Protein AF-A0A318HPC6-F1 (afdb_monomer_lite)

Radius of gyration: 14.23 Å; chains: 1; bounding box: 43×30×41 Å

Foldseek 3Di:
DDFPWPFPFDDDLQDPPQEEQDDPDPRHFLEEEAQCPDVVRVQVVCCSNNHAPVVGSVVCVVVCLCPLVHSYPYPLVVHCVPVHPPPVCRQVVRVVQLVCQLVVNHPSHRPPGFKYWYWHADDPSPGIGITIGGRDPPDDD

pLDDT: mean 79.94, std 21.36, range [29.7, 96.44]

Structure (mmCIF, N/CA/C/O backbone):
data_AF-A0A318HPC6-F1
#
_entry.id   AF-A0A318HPC6-F1
#
loop_
_atom_site.group_PDB
_atom_site.id
_atom_site.type_symbol
_atom_site.label_atom_id
_atom_site.label_alt_id
_atom_site.label_comp_id
_atom_site.label_asym_id
_atom_site.label_entity_id
_atom_site.label_seq_id
_atom_site.pdbx_PDB_ins_code
_atom_site.Cartn_x
_atom_site.Cartn_y
_atom_site.Cartn_z
_atom_site.occupancy
_atom_site.B_iso_or_equiv
_atom_site.auth_seq_id
_atom_site.auth_comp_id
_atom_site.auth_asym_id
_atom_site.auth_atom_id
_atom_site.pdbx_PDB_model_num
ATOM 1 N N . MET A 1 1 ? -7.077 -5.976 27.030 1.00 38.25 1 MET A N 1
ATOM 2 C CA . MET A 1 1 ? -7.355 -5.911 25.583 1.00 38.25 1 MET A CA 1
ATOM 3 C C . MET A 1 1 ? -6.283 -6.723 24.862 1.00 38.25 1 MET A C 1
ATOM 5 O O . MET A 1 1 ? -5.179 -6.202 24.748 1.00 38.25 1 MET A O 1
ATOM 9 N N . PRO A 1 2 ? -6.498 -7.995 24.481 1.00 44.03 2 PRO A N 1
ATOM 10 C CA . PRO A 1 2 ? -5.528 -8.700 23.654 1.00 44.03 2 PRO A CA 1
ATOM 11 C C . PRO A 1 2 ? -5.858 -8.442 22.178 1.00 44.03 2 PRO A C 1
ATOM 13 O O . PRO A 1 2 ? -6.907 -8.843 21.690 1.00 44.03 2 PRO A O 1
ATOM 16 N N . TYR A 1 3 ? -4.977 -7.713 21.501 1.00 35.31 3 TYR A N 1
ATOM 17 C CA . TYR A 1 3 ? -4.929 -7.614 20.045 1.00 35.31 3 TYR A CA 1
ATOM 18 C C . TYR A 1 3 ? -4.145 -8.828 19.538 1.00 35.31 3 TYR A C 1
ATOM 20 O O . TYR A 1 3 ? -3.048 -9.086 20.039 1.00 35.31 3 TYR A O 1
ATOM 28 N N . LEU A 1 4 ? -4.688 -9.588 18.591 1.00 34.34 4 LEU A N 1
ATOM 29 C CA . LEU A 1 4 ? -3.964 -10.684 17.950 1.00 34.34 4 LEU A CA 1
ATOM 30 C C . LEU A 1 4 ? -3.275 -10.122 16.701 1.00 34.34 4 LEU A C 1
ATOM 32 O O . LEU A 1 4 ? -3.786 -10.206 15.595 1.00 34.34 4 LEU A O 1
ATOM 36 N N . ALA A 1 5 ? -2.104 -9.509 16.892 1.00 33.75 5 ALA A N 1
ATOM 37 C CA . ALA A 1 5 ? -1.193 -9.257 15.781 1.00 33.75 5 ALA A CA 1
ATOM 38 C C . ALA A 1 5 ? -0.578 -10.603 15.385 1.00 33.75 5 ALA A C 1
ATOM 40 O O . ALA A 1 5 ? 0.310 -11.106 16.079 1.00 33.75 5 ALA A O 1
ATOM 41 N N . SER A 1 6 ? -1.040 -11.204 14.292 1.00 35.34 6 SER A N 1
ATOM 42 C CA . SER A 1 6 ? -0.273 -12.271 13.655 1.00 35.34 6 SER A CA 1
ATOM 43 C C . SER A 1 6 ? 0.911 -11.629 12.928 1.00 35.34 6 SER A C 1
ATOM 45 O O . SER A 1 6 ? 0.789 -11.124 11.815 1.00 35.34 6 SER A O 1
ATOM 47 N N . ILE A 1 7 ? 2.071 -11.584 13.587 1.00 37.28 7 ILE A N 1
ATOM 48 C CA . ILE A 1 7 ? 3.339 -11.234 12.939 1.00 37.28 7 ILE A CA 1
ATOM 49 C C . ILE A 1 7 ? 3.827 -12.480 12.192 1.00 37.28 7 ILE A C 1
ATOM 51 O O . ILE A 1 7 ? 4.484 -13.358 12.753 1.00 37.28 7 ILE A O 1
ATOM 55 N N . GLY A 1 8 ? 3.469 -12.571 10.913 1.00 38.94 8 GLY A N 1
ATOM 56 C CA . GLY A 1 8 ? 4.029 -13.541 9.979 1.00 38.94 8 GLY A CA 1
ATOM 57 C C . GLY A 1 8 ? 5.348 -13.029 9.408 1.00 38.94 8 GLY A C 1
ATOM 58 O O . GLY A 1 8 ? 5.391 -12.531 8.289 1.00 38.94 8 GLY A O 1
ATOM 59 N N . THR A 1 9 ? 6.441 -13.118 10.166 1.00 36.81 9 THR A N 1
ATOM 60 C CA . THR A 1 9 ? 7.770 -12.801 9.622 1.00 36.81 9 THR A CA 1
ATOM 61 C C . THR A 1 9 ? 8.331 -14.028 8.902 1.00 36.81 9 THR A C 1
ATOM 63 O O . THR A 1 9 ? 8.333 -15.116 9.470 1.00 36.81 9 THR A O 1
ATOM 66 N N . TYR A 1 10 ? 8.891 -13.805 7.707 1.00 36.59 10 TYR A N 1
ATOM 67 C CA . TYR A 1 10 ? 9.609 -14.748 6.831 1.00 36.59 10 TYR A CA 1
ATOM 68 C C . TYR A 1 10 ? 8.777 -15.632 5.890 1.00 36.59 10 TYR A C 1
ATOM 70 O O . TYR A 1 10 ? 8.514 -16.792 6.184 1.00 36.59 10 TYR A O 1
ATOM 78 N N . LEU A 1 11 ? 8.574 -15.139 4.661 1.00 34.91 11 LEU A N 1
ATOM 79 C CA . LEU A 1 11 ? 8.628 -15.959 3.447 1.00 34.91 11 LEU A CA 1
ATOM 80 C C . LEU A 1 11 ? 9.393 -15.207 2.335 1.00 34.91 11 LEU A C 1
ATOM 82 O O . LEU A 1 11 ? 9.260 -13.988 2.232 1.00 34.91 11 LEU A O 1
ATOM 86 N N . PRO A 1 12 ? 10.206 -15.889 1.501 1.00 31.73 12 PRO A N 1
ATOM 87 C CA . PRO A 1 12 ? 10.669 -15.301 0.241 1.00 31.73 12 PRO A CA 1
ATOM 88 C C . PRO A 1 12 ? 9.440 -14.889 -0.586 1.00 31.73 12 PRO A C 1
ATOM 90 O O . PRO A 1 12 ? 8.445 -15.609 -0.555 1.00 31.73 12 PRO A O 1
ATOM 93 N N . CYS A 1 13 ? 9.489 -13.767 -1.319 1.00 38.00 13 CYS A N 1
ATOM 94 C CA . CYS A 1 13 ? 8.302 -13.202 -1.996 1.00 38.00 13 CYS A CA 1
ATOM 95 C C . CYS A 1 13 ? 7.582 -14.192 -2.936 1.00 38.00 13 CYS A C 1
ATOM 97 O O . CYS A 1 13 ? 6.385 -14.089 -3.148 1.00 38.00 13 CYS A O 1
ATOM 99 N N . TRP A 1 14 ? 8.278 -15.241 -3.385 1.00 32.16 14 TRP A N 1
ATOM 100 C CA . TRP A 1 14 ? 7.740 -16.360 -4.164 1.00 32.16 14 TRP A CA 1
ATOM 101 C C . TRP A 1 14 ? 6.836 -17.340 -3.392 1.00 32.16 14 TRP A C 1
ATOM 103 O O . TRP A 1 14 ? 6.323 -18.282 -3.993 1.00 32.16 14 TRP A O 1
ATOM 113 N N . GLY A 1 15 ? 6.684 -17.183 -2.074 1.00 29.70 15 GLY A N 1
ATOM 114 C CA . GLY A 1 15 ? 5.894 -18.078 -1.227 1.00 29.70 15 GLY A CA 1
ATOM 115 C C . GLY A 1 15 ? 4.870 -17.390 -0.327 1.00 29.70 15 GLY A C 1
ATOM 116 O O . GLY A 1 15 ? 4.137 -18.111 0.343 1.00 29.70 15 GLY A O 1
ATOM 117 N N . ALA A 1 16 ? 4.814 -16.052 -0.290 1.00 41.94 16 ALA A N 1
ATOM 118 C CA . ALA A 1 16 ? 3.874 -15.325 0.564 1.00 41.94 16 ALA A CA 1
ATOM 119 C C . ALA A 1 16 ? 2.419 -15.792 0.323 1.00 41.94 16 ALA A C 1
ATOM 121 O O . ALA A 1 16 ? 2.081 -16.168 -0.807 1.00 41.94 16 ALA A O 1
ATOM 122 N N . PRO A 1 17 ? 1.564 -15.824 1.366 1.00 45.31 17 PRO A N 1
ATOM 123 C CA . PRO A 1 17 ? 0.149 -16.114 1.183 1.00 45.31 17 PRO A CA 1
ATOM 124 C C . PRO A 1 17 ? -0.432 -15.199 0.097 1.00 45.31 17 PRO A C 1
ATOM 126 O O . PRO A 1 17 ? -0.126 -14.010 0.041 1.00 45.31 17 PRO A O 1
ATOM 129 N N . ARG A 1 18 ? -1.210 -15.786 -0.819 1.00 49.81 18 ARG A N 1
ATOM 130 C CA . ARG A 1 18 ? -1.889 -15.039 -1.881 1.00 49.81 18 ARG A CA 1
ATOM 131 C C . ARG A 1 18 ? -3.043 -14.287 -1.242 1.00 49.81 18 ARG A C 1
ATOM 133 O O . ARG A 1 18 ? -4.071 -14.898 -0.970 1.00 49.81 18 ARG A O 1
ATOM 140 N N . HIS A 1 19 ? -2.861 -12.994 -1.030 1.00 57.88 19 HIS A N 1
ATOM 141 C CA . HIS A 1 19 ? -3.935 -12.127 -0.573 1.00 57.88 19 HIS A CA 1
ATOM 142 C C . HIS A 1 19 ? -4.693 -11.636 -1.797 1.00 57.88 19 HIS A C 1
ATOM 144 O O . HIS A 1 19 ? -4.086 -11.202 -2.780 1.00 57.88 19 HIS A O 1
ATOM 150 N N . ARG A 1 20 ? -6.017 -11.778 -1.780 1.00 55.12 20 ARG A N 1
ATOM 151 C CA . ARG A 1 20 ? -6.862 -11.337 -2.886 1.00 55.12 20 ARG A CA 1
ATOM 152 C C . ARG A 1 20 ? -7.419 -9.944 -2.612 1.00 55.12 20 ARG A C 1
ATOM 154 O O . ARG A 1 20 ? -7.384 -9.426 -1.498 1.00 55.12 20 ARG A O 1
ATOM 161 N N . VAL A 1 21 ? -7.842 -9.317 -3.706 1.00 49.88 21 VAL A N 1
ATOM 162 C CA . VAL A 1 21 ? -8.623 -8.078 -3.702 1.00 49.88 21 VAL A CA 1
ATOM 163 C C . VAL A 1 21 ? -9.909 -8.332 -2.917 1.00 49.88 21 VAL A C 1
ATOM 165 O O . VAL A 1 21 ? -10.547 -9.351 -3.173 1.00 49.88 21 VAL A O 1
ATOM 168 N N . ALA A 1 22 ? -10.258 -7.400 -2.024 1.00 47.78 22 ALA A N 1
ATOM 169 C CA . ALA A 1 22 ? -11.412 -7.427 -1.125 1.00 47.78 22 ALA A CA 1
ATOM 170 C C . ALA A 1 22 ? -12.629 -8.228 -1.646 1.00 47.78 22 ALA A C 1
ATOM 172 O O . ALA A 1 22 ? -13.195 -7.924 -2.704 1.00 47.78 22 ALA A O 1
ATOM 173 N N . GLY A 1 23 ? -13.030 -9.229 -0.861 1.00 45.41 23 GLY A N 1
ATOM 174 C CA . GLY A 1 23 ? -14.163 -10.137 -1.036 1.00 45.41 23 GLY A CA 1
ATOM 175 C C . GLY A 1 23 ? -14.600 -10.725 0.319 1.00 45.41 23 GLY A C 1
ATOM 176 O O . GLY A 1 23 ? -14.136 -10.286 1.368 1.00 45.41 23 GLY A O 1
ATOM 177 N N . ASP A 1 24 ? -15.534 -11.684 0.311 1.00 41.22 24 ASP A N 1
ATOM 178 C CA . ASP A 1 24 ? -16.077 -12.316 1.533 1.00 41.22 24 ASP A CA 1
ATOM 179 C C . ASP A 1 24 ? -15.176 -13.449 2.097 1.00 41.22 24 ASP A C 1
ATOM 181 O O . ASP A 1 24 ? -15.636 -14.232 2.934 1.00 41.22 24 ASP A O 1
ATOM 185 N N . ASP A 1 25 ? -13.934 -13.603 1.617 1.00 49.59 25 ASP A N 1
ATOM 186 C CA . ASP A 1 25 ? -13.022 -14.677 2.039 1.00 49.59 25 ASP A CA 1
ATOM 187 C C . ASP A 1 25 ? -12.116 -14.224 3.201 1.00 49.59 25 ASP A C 1
ATOM 189 O O . ASP A 1 25 ? -11.739 -13.059 3.308 1.00 49.59 25 ASP A O 1
ATOM 193 N N . GLU A 1 26 ? -11.738 -15.149 4.084 1.00 46.12 26 GLU A N 1
ATOM 194 C CA . GLU A 1 26 ? -10.982 -14.847 5.317 1.00 46.12 26 GLU A CA 1
ATOM 195 C C . GLU A 1 26 ? -9.534 -14.369 5.048 1.00 46.12 26 GLU A C 1
ATOM 197 O O . GLU A 1 26 ? -8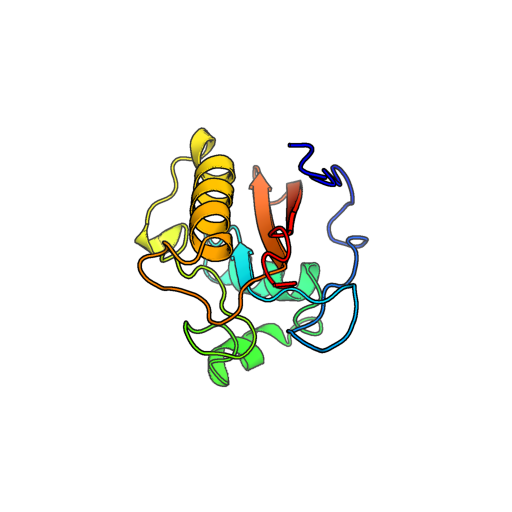.872 -13.858 5.952 1.00 46.12 26 GLU A O 1
ATOM 202 N N . ASP A 1 27 ? -9.056 -14.500 3.804 1.00 55.56 27 ASP A N 1
ATOM 203 C CA . ASP A 1 27 ? -7.711 -14.116 3.347 1.00 55.56 27 ASP A CA 1
ATOM 204 C C . ASP A 1 27 ? -7.655 -12.747 2.624 1.00 55.56 27 ASP A C 1
ATOM 206 O O . ASP A 1 27 ? -6.576 -12.331 2.169 1.00 55.56 27 ASP A O 1
ATOM 210 N N . ASP A 1 28 ? -8.794 -12.058 2.492 1.00 75.88 28 ASP A N 1
ATOM 211 C CA . ASP A 1 28 ? -8.912 -10.802 1.751 1.00 75.88 28 ASP A CA 1
ATOM 212 C C . ASP A 1 28 ? -8.476 -9.583 2.585 1.00 75.88 28 ASP A C 1
ATOM 214 O O . ASP A 1 28 ? -8.661 -9.509 3.802 1.00 75.88 28 ASP A O 1
ATOM 218 N N . VAL A 1 29 ? -7.855 -8.609 1.913 1.00 85.69 29 VAL A N 1
ATOM 219 C CA . VAL A 1 29 ? -7.389 -7.353 2.521 1.00 85.69 29 VAL A CA 1
ATOM 220 C C . VAL A 1 29 ? -8.207 -6.180 1.982 1.00 85.69 29 VAL A C 1
ATOM 222 O O . VAL A 1 29 ? -8.436 -6.076 0.778 1.00 85.69 29 VAL A O 1
ATOM 225 N N . ASP A 1 30 ? -8.615 -5.269 2.864 1.00 89.44 30 ASP A N 1
ATOM 226 C CA . ASP A 1 30 ? -9.430 -4.100 2.505 1.00 89.44 30 ASP A CA 1
ATOM 227 C C . ASP A 1 30 ? -8.577 -2.924 2.015 1.00 89.44 30 ASP A C 1
ATOM 229 O O . ASP A 1 30 ? -9.053 -2.030 1.321 1.00 89.44 30 ASP A O 1
ATOM 233 N N . GLY A 1 31 ? -7.297 -2.902 2.384 1.00 91.06 31 GLY A N 1
ATOM 234 C CA . GLY A 1 31 ? -6.356 -1.871 1.970 1.00 91.06 31 GLY A CA 1
ATOM 235 C C . GLY A 1 31 ? -4.917 -2.241 2.302 1.00 91.06 31 GLY A C 1
ATOM 236 O O . GLY A 1 31 ? -4.650 -3.068 3.182 1.00 91.06 31 GLY A O 1
ATOM 237 N N . ALA A 1 32 ? -3.972 -1.623 1.595 1.00 94.50 32 ALA A N 1
ATOM 238 C CA . ALA A 1 32 ? -2.558 -1.931 1.766 1.00 94.50 32 ALA A CA 1
ATOM 239 C C . ALA A 1 32 ? -1.649 -0.697 1.757 1.00 94.50 32 ALA A C 1
ATOM 241 O O . ALA A 1 32 ? -1.897 0.291 1.074 1.00 94.50 32 ALA A O 1
ATOM 242 N N . GLU A 1 33 ? -0.539 -0.796 2.480 1.00 96.31 33 GLU A N 1
ATOM 243 C CA . GLU A 1 33 ? 0.615 0.096 2.388 1.00 96.31 33 GLU A CA 1
ATOM 244 C C . GLU A 1 33 ? 1.811 -0.716 1.875 1.00 96.31 33 GLU A C 1
ATOM 246 O O . GLU A 1 33 ? 2.295 -1.625 2.548 1.00 96.31 33 GLU A O 1
ATOM 251 N N . VAL A 1 34 ? 2.302 -0.407 0.678 1.00 94.94 34 VAL A N 1
ATOM 252 C CA . VAL A 1 34 ? 3.401 -1.114 0.009 1.00 94.94 34 VAL A CA 1
ATOM 253 C C . VAL A 1 34 ? 4.627 -0.221 -0.140 1.00 94.94 34 VAL A C 1
ATOM 255 O O . VAL A 1 34 ? 4.540 1.003 -0.185 1.00 94.94 34 VAL A O 1
ATOM 258 N N . HIS A 1 35 ? 5.800 -0.842 -0.230 1.00 94.31 35 HIS A N 1
ATOM 259 C CA . HIS A 1 35 ? 7.078 -0.145 -0.325 1.00 94.31 35 HIS A CA 1
ATOM 260 C C . HIS A 1 35 ? 7.355 0.390 -1.748 1.00 94.31 35 HIS A C 1
ATOM 262 O O . HIS A 1 35 ? 8.195 -0.130 -2.487 1.00 94.31 35 HIS A O 1
ATOM 268 N N . ASP A 1 36 ? 6.672 1.464 -2.140 1.00 92.88 36 ASP A N 1
ATOM 269 C CA . ASP A 1 36 ? 6.715 2.095 -3.469 1.00 92.88 36 ASP A CA 1
ATOM 270 C C . ASP A 1 36 ? 7.912 3.042 -3.679 1.00 92.88 36 ASP A C 1
ATOM 272 O O . ASP A 1 36 ? 7.785 4.089 -4.309 1.00 92.88 36 ASP A O 1
ATOM 276 N N . PHE A 1 37 ? 9.115 2.695 -3.204 1.00 90.44 37 PHE A N 1
ATOM 277 C CA . PHE A 1 37 ? 10.281 3.589 -3.349 1.00 90.44 37 PHE A CA 1
ATOM 278 C C . PHE A 1 37 ? 10.633 3.895 -4.822 1.00 90.44 37 PHE A C 1
ATOM 280 O O . PHE A 1 37 ? 11.229 4.930 -5.123 1.00 90.44 37 PHE A O 1
ATOM 287 N N . PHE A 1 38 ? 10.194 3.027 -5.738 1.00 90.88 38 PHE A N 1
ATOM 288 C CA . PHE A 1 38 ? 10.064 3.300 -7.165 1.00 90.88 38 PHE A CA 1
ATOM 289 C C . PHE A 1 38 ? 8.708 2.801 -7.676 1.00 90.88 38 PHE A C 1
ATOM 291 O O . PHE A 1 38 ? 8.183 1.802 -7.187 1.00 90.88 38 PHE A O 1
ATOM 298 N N . THR A 1 39 ? 8.189 3.428 -8.737 1.00 91.06 39 THR A N 1
ATOM 299 C CA . THR A 1 39 ? 6.939 3.012 -9.409 1.00 91.06 39 THR A CA 1
ATOM 300 C C . THR A 1 39 ? 6.967 1.563 -9.890 1.00 91.06 39 THR A C 1
ATOM 302 O O . THR A 1 39 ? 5.963 0.869 -9.814 1.00 91.06 39 THR A O 1
ATOM 305 N N . GLY A 1 40 ? 8.114 1.080 -10.376 1.00 91.06 40 GLY A N 1
ATOM 306 C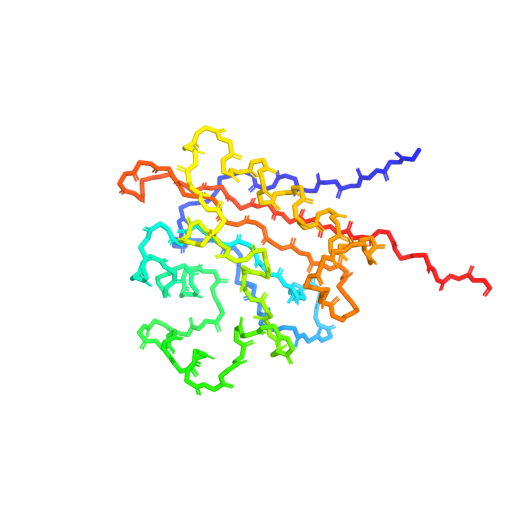 CA . GLY A 1 40 ? 8.253 -0.319 -10.789 1.00 91.06 40 GLY A CA 1
ATOM 307 C C . GLY A 1 40 ? 8.146 -1.296 -9.615 1.00 91.06 40 GLY A C 1
ATOM 308 O O . GLY A 1 40 ? 7.547 -2.358 -9.756 1.00 91.06 40 GLY A O 1
ATOM 309 N N . SER A 1 41 ? 8.680 -0.921 -8.448 1.00 90.06 41 SER A N 1
ATOM 310 C CA . SER A 1 41 ? 8.626 -1.742 -7.232 1.00 90.06 41 SER A CA 1
ATOM 311 C C . SER A 1 41 ? 7.200 -1.905 -6.711 1.00 90.06 41 SER A C 1
ATOM 313 O O . SER A 1 41 ? 6.862 -2.955 -6.172 1.00 90.06 41 SER A O 1
ATOM 315 N N . GLU A 1 42 ? 6.361 -0.887 -6.895 1.00 93.12 42 GLU A N 1
ATOM 316 C CA . GLU A 1 42 ? 4.939 -0.936 -6.559 1.00 93.12 42 GLU A CA 1
ATOM 317 C C . GLU A 1 42 ? 4.206 -2.003 -7.386 1.00 93.12 42 GLU A C 1
ATOM 319 O O . GLU A 1 42 ? 3.571 -2.886 -6.817 1.00 93.12 42 GLU A O 1
ATOM 324 N N . LEU A 1 43 ? 4.393 -2.009 -8.712 1.00 94.19 43 LEU A N 1
ATOM 325 C CA . LEU A 1 43 ? 3.790 -3.019 -9.590 1.00 94.19 43 LEU A CA 1
ATOM 326 C C . LEU A 1 43 ? 4.278 -4.436 -9.268 1.00 94.19 43 LEU A C 1
ATOM 328 O O . LEU A 1 43 ? 3.469 -5.352 -9.177 1.00 94.19 43 LEU A O 1
ATOM 332 N N . ILE A 1 44 ? 5.585 -4.609 -9.049 1.00 92.69 44 ILE A N 1
ATOM 333 C CA . ILE A 1 44 ? 6.154 -5.906 -8.647 1.00 92.69 44 ILE A CA 1
ATOM 334 C C . ILE A 1 44 ? 5.547 -6.362 -7.316 1.00 92.69 44 ILE A C 1
ATOM 336 O O . ILE A 1 44 ? 5.198 -7.528 -7.172 1.00 92.69 44 ILE A O 1
ATOM 340 N N . SER A 1 45 ? 5.350 -5.442 -6.367 1.00 91.19 45 SER A N 1
ATOM 341 C CA . SER A 1 45 ? 4.724 -5.763 -5.082 1.00 91.19 45 SER A CA 1
ATOM 342 C C . SER A 1 45 ? 3.288 -6.256 -5.245 1.00 91.19 45 SER A C 1
ATOM 344 O O . SER A 1 45 ? 2.888 -7.157 -4.519 1.00 91.19 45 SER A O 1
ATOM 346 N N . TYR A 1 46 ? 2.511 -5.717 -6.188 1.00 91.50 46 TYR A N 1
ATOM 347 C CA . TYR A 1 46 ? 1.149 -6.205 -6.441 1.00 91.50 46 TYR A CA 1
ATOM 348 C C . TYR A 1 46 ? 1.146 -7.653 -6.946 1.00 91.50 46 TYR A C 1
ATOM 350 O O . TYR A 1 46 ? 0.266 -8.433 -6.587 1.00 91.50 46 TYR A O 1
ATOM 358 N N . GLU A 1 47 ? 2.131 -8.016 -7.767 1.00 90.19 47 GLU A N 1
ATOM 359 C CA . GLU A 1 47 ? 2.294 -9.378 -8.284 1.00 90.19 47 GLU A CA 1
ATOM 360 C C . GLU A 1 47 ? 2.768 -10.335 -7.182 1.00 90.19 47 GLU A C 1
ATOM 362 O O . GLU A 1 47 ? 2.207 -11.419 -7.025 1.00 90.19 47 GLU A O 1
ATOM 367 N N . ASP A 1 48 ? 3.746 -9.911 -6.378 1.00 87.81 48 ASP A N 1
ATOM 368 C CA . ASP A 1 48 ? 4.302 -10.696 -5.270 1.00 87.81 48 ASP A CA 1
ATOM 369 C C . ASP A 1 48 ? 3.276 -10.939 -4.150 1.00 87.81 48 ASP A C 1
ATOM 371 O O . ASP A 1 48 ? 3.274 -12.001 -3.529 1.00 87.81 48 ASP A O 1
ATOM 375 N N . LEU A 1 49 ? 2.383 -9.976 -3.899 1.00 86.38 49 LEU A N 1
ATOM 376 C CA . LEU A 1 49 ? 1.306 -10.095 -2.908 1.00 86.38 49 LEU A CA 1
ATOM 377 C C . LEU A 1 49 ? 0.095 -10.888 -3.429 1.00 86.38 49 LEU A C 1
ATOM 379 O O . LEU A 1 49 ? -0.772 -11.270 -2.644 1.00 86.38 49 LEU A O 1
ATOM 383 N N . GLY A 1 50 ? 0.041 -11.167 -4.735 1.00 86.50 50 GLY A N 1
ATOM 384 C CA . GLY A 1 50 ? -1.050 -11.912 -5.361 1.00 86.50 50 GLY A CA 1
ATOM 385 C C . GLY A 1 50 ? -2.270 -11.072 -5.752 1.00 86.50 50 GLY A C 1
ATOM 386 O O . GLY A 1 50 ? -3.285 -11.648 -6.143 1.00 86.50 50 GLY A O 1
ATOM 387 N N . PHE A 1 51 ? -2.173 -9.739 -5.717 1.00 85.50 51 PHE A N 1
ATOM 388 C CA . PHE A 1 51 ? -3.241 -8.834 -6.165 1.00 85.50 51 PHE A CA 1
ATOM 389 C C . PHE A 1 51 ? -3.436 -8.879 -7.683 1.00 85.50 51 PHE A C 1
ATOM 391 O O . PHE A 1 51 ? -4.543 -8.675 -8.182 1.00 85.50 51 PHE A O 1
ATOM 398 N N . ALA A 1 52 ? -2.364 -9.159 -8.424 1.00 87.50 52 ALA A N 1
ATOM 399 C CA . ALA A 1 52 ? -2.390 -9.336 -9.867 1.00 87.50 52 ALA A CA 1
ATOM 400 C C . ALA A 1 52 ? -1.601 -10.577 -10.291 1.00 87.50 52 ALA A C 1
ATOM 402 O O . ALA A 1 52 ? -0.652 -10.996 -9.631 1.00 87.50 52 ALA A O 1
ATOM 403 N N . GLU A 1 53 ? -1.959 -11.139 -11.446 1.00 88.19 53 GLU A N 1
ATOM 404 C CA . GLU A 1 53 ? -1.087 -12.099 -12.120 1.00 88.19 53 GLU A CA 1
ATOM 405 C C . GLU A 1 53 ? 0.222 -11.429 -12.554 1.00 88.19 53 GLU A C 1
ATOM 407 O O . GLU A 1 53 ? 0.277 -10.218 -12.782 1.00 88.19 53 GLU A O 1
ATOM 412 N N . ARG A 1 54 ? 1.272 -12.236 -12.725 1.00 88.56 54 ARG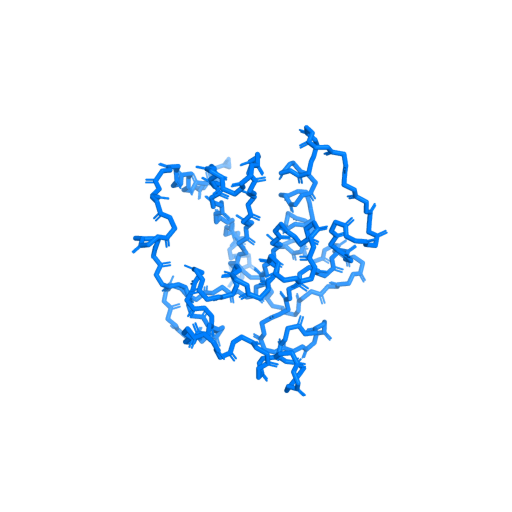 A N 1
ATOM 413 C CA . ARG A 1 54 ? 2.582 -11.768 -13.185 1.00 88.56 54 ARG A CA 1
ATOM 414 C C . ARG A 1 54 ? 2.463 -10.969 -14.489 1.00 88.56 54 ARG A C 1
ATOM 416 O O . ARG A 1 54 ? 1.846 -11.436 -15.447 1.00 88.56 54 ARG A O 1
ATOM 423 N N . PHE A 1 55 ? 3.099 -9.801 -14.537 1.00 92.56 55 PHE A N 1
ATOM 424 C CA . PHE A 1 55 ? 2.994 -8.792 -15.599 1.00 92.56 55 PHE A CA 1
ATOM 425 C C . PHE A 1 55 ? 1.591 -8.193 -15.806 1.00 92.56 55 PHE A C 1
ATOM 427 O O . PHE A 1 55 ? 1.343 -7.537 -16.818 1.00 92.56 55 PHE A O 1
ATOM 434 N N . GLY A 1 56 ? 0.661 -8.411 -14.876 1.00 92.75 56 GLY A N 1
ATOM 435 C CA . GLY A 1 56 ? -0.720 -7.934 -14.931 1.00 92.75 56 GLY A CA 1
ATOM 436 C C . GLY A 1 56 ? -1.006 -6.720 -14.046 1.00 92.75 56 GLY A C 1
ATOM 437 O O . GLY A 1 56 ? -2.076 -6.129 -14.186 1.00 92.75 56 GLY A O 1
ATOM 438 N N . ALA A 1 57 ? -0.075 -6.319 -13.173 1.00 91.56 57 ALA A N 1
ATOM 439 C CA . ALA A 1 57 ? -0.294 -5.283 -12.157 1.00 91.56 57 ALA A CA 1
ATOM 440 C C . ALA A 1 57 ? -0.731 -3.923 -12.720 1.00 91.56 57 ALA A C 1
ATOM 442 O O . ALA A 1 57 ? -1.535 -3.227 -12.105 1.00 91.56 57 ALA A O 1
ATOM 443 N N . TYR A 1 58 ? -0.264 -3.560 -13.917 1.00 94.44 58 TYR A N 1
ATOM 444 C CA . TYR A 1 58 ? -0.632 -2.299 -14.570 1.00 94.44 58 TYR A CA 1
ATOM 445 C C . TYR A 1 58 ? -2.147 -2.161 -14.799 1.00 94.44 58 TYR A C 1
ATOM 447 O O . TYR A 1 58 ? -2.673 -1.053 -14.739 1.00 94.44 58 TYR A O 1
ATOM 455 N N . LYS A 1 59 ? -2.861 -3.278 -14.999 1.00 94.06 59 LYS A N 1
ATOM 456 C CA . LYS A 1 59 ? -4.314 -3.276 -15.221 1.00 94.06 59 LYS A CA 1
ATOM 457 C C . LYS A 1 59 ? -5.081 -2.808 -13.989 1.00 94.06 59 LYS A C 1
ATOM 459 O O . LYS A 1 59 ? -6.127 -2.190 -14.141 1.00 94.06 59 LYS A O 1
ATOM 464 N N . LEU A 1 60 ? -4.568 -3.089 -12.787 1.00 92.38 60 LEU A N 1
ATOM 465 C CA . LEU A 1 60 ? -5.175 -2.612 -11.542 1.00 92.38 60 LEU A CA 1
ATOM 466 C C . LEU A 1 60 ? -5.095 -1.087 -11.448 1.00 92.38 60 LEU A C 1
ATOM 468 O O . LEU A 1 60 ? -6.063 -0.445 -11.054 1.00 92.38 60 LEU A O 1
ATOM 472 N N . VAL A 1 61 ? -3.963 -0.516 -11.866 1.00 93.38 61 VAL A N 1
ATOM 473 C CA . VAL A 1 61 ? -3.757 0.936 -11.889 1.00 93.38 61 VAL A CA 1
ATOM 474 C C . VAL A 1 61 ? -4.633 1.594 -12.958 1.00 93.38 61 VAL A C 1
ATOM 476 O O . VAL A 1 61 ? -5.311 2.572 -12.667 1.00 93.38 61 VAL A O 1
ATOM 479 N N . GLU A 1 62 ? -4.668 1.050 -14.181 1.00 95.31 62 GLU A N 1
ATOM 480 C CA . GLU A 1 62 ? -5.499 1.583 -15.277 1.00 95.31 62 GLU A CA 1
ATOM 481 C C . GLU A 1 62 ? -7.002 1.530 -14.972 1.00 95.31 62 GLU A C 1
ATOM 483 O O . GLU A 1 62 ? -7.748 2.401 -15.412 1.00 95.31 62 GLU A O 1
ATOM 488 N N . ALA A 1 63 ? -7.443 0.517 -14.224 1.00 93.81 63 ALA A N 1
ATOM 489 C CA . ALA A 1 63 ? -8.826 0.368 -13.783 1.00 93.81 63 ALA A CA 1
ATOM 490 C C . ALA A 1 63 ? -9.134 1.107 -12.466 1.00 93.81 63 ALA A C 1
ATOM 492 O O . ALA A 1 63 ? -10.217 0.920 -11.918 1.00 93.81 63 ALA A O 1
ATOM 493 N N . GLU A 1 64 ? -8.190 1.903 -11.946 1.00 93.44 64 GLU A N 1
ATOM 494 C CA . GLU A 1 64 ? -8.305 2.652 -10.684 1.00 93.44 64 GLU A CA 1
ATOM 495 C C . GLU A 1 64 ? -8.643 1.777 -9.461 1.00 93.44 64 GLU A C 1
ATOM 497 O O . GLU A 1 64 ? -9.135 2.264 -8.446 1.00 93.44 64 GLU A O 1
ATOM 502 N N . VAL A 1 65 ? -8.331 0.478 -9.520 1.00 92.38 65 VAL A N 1
ATOM 503 C CA . VAL A 1 65 ? -8.575 -0.471 -8.423 1.00 92.38 65 VAL A CA 1
ATOM 504 C C . VAL A 1 65 ? -7.765 -0.091 -7.187 1.00 92.38 65 VAL A C 1
ATOM 506 O O . VAL A 1 65 ? -8.261 -0.243 -6.074 1.00 92.38 65 VAL A O 1
ATOM 509 N N . THR A 1 66 ? -6.548 0.420 -7.391 1.00 92.94 66 THR A N 1
ATOM 510 C CA . THR A 1 66 ? -5.618 0.787 -6.316 1.00 92.94 66 THR A CA 1
ATOM 511 C C . THR A 1 66 ? -5.742 2.227 -5.831 1.00 92.94 66 THR A C 1
ATOM 513 O O . THR A 1 66 ? -5.066 2.616 -4.879 1.00 92.94 66 THR A O 1
ATOM 516 N N . SER A 1 67 ? -6.621 3.016 -6.448 1.00 92.31 67 SER A N 1
ATOM 517 C CA . SER A 1 67 ? -6.904 4.390 -6.036 1.00 92.31 67 SER A CA 1
ATOM 518 C C . SER A 1 67 ? -7.658 4.434 -4.704 1.00 92.31 67 SER A C 1
ATOM 520 O O . SER A 1 67 ? -8.339 3.485 -4.316 1.00 92.31 67 SER A O 1
ATOM 522 N N . VAL A 1 68 ? -7.598 5.572 -4.008 1.00 87.12 68 VAL A N 1
ATOM 523 C CA . VAL A 1 68 ? -8.489 5.832 -2.865 1.00 87.12 68 VAL A CA 1
ATOM 524 C C . VAL A 1 68 ? -9.940 5.813 -3.366 1.00 87.12 68 VAL A C 1
ATOM 526 O O . VAL A 1 68 ? -10.287 6.585 -4.258 1.00 87.12 68 VAL A O 1
ATOM 529 N N . GLY A 1 69 ? -10.764 4.913 -2.819 1.00 85.62 69 GLY A N 1
ATOM 530 C CA . GLY A 1 69 ? -12.131 4.634 -3.288 1.00 85.62 69 GLY A CA 1
ATOM 531 C C . GLY A 1 69 ? -12.246 3.513 -4.334 1.00 85.62 69 GLY A C 1
ATOM 532 O O . GLY A 1 69 ? -13.357 3.165 -4.728 1.00 85.62 69 GLY A O 1
ATOM 533 N N . GLY A 1 70 ? -11.121 2.945 -4.778 1.00 88.19 70 GLY A N 1
ATOM 534 C CA . GLY A 1 70 ? -11.079 1.719 -5.572 1.00 88.19 70 GLY A CA 1
ATOM 535 C C . GLY A 1 70 ? -11.364 0.470 -4.731 1.00 88.19 70 GLY A C 1
ATOM 536 O O . GLY A 1 70 ? -11.539 0.546 -3.517 1.00 88.19 70 GLY A O 1
ATOM 537 N N . ALA A 1 71 ? -11.403 -0.696 -5.380 1.00 87.62 71 ALA A N 1
ATOM 538 C CA . ALA A 1 71 ? -11.717 -1.960 -4.705 1.00 87.62 71 ALA A CA 1
ATOM 539 C C . ALA A 1 71 ? -10.590 -2.486 -3.795 1.00 87.62 71 ALA A C 1
ATOM 541 O O . ALA A 1 71 ? -10.854 -3.300 -2.919 1.00 87.62 71 ALA A O 1
ATOM 542 N N . LEU A 1 72 ? -9.344 -2.043 -3.994 1.00 90.00 72 LEU A N 1
ATOM 543 C CA . LEU A 1 72 ? -8.220 -2.343 -3.106 1.00 90.00 72 LEU A CA 1
ATOM 544 C C . LEU A 1 72 ? -7.316 -1.112 -3.004 1.00 90.00 72 LEU A C 1
ATOM 546 O O . LEU A 1 72 ? -6.292 -1.062 -3.684 1.00 90.00 72 LEU A O 1
ATOM 550 N N . PRO A 1 73 ? -7.665 -0.102 -2.193 1.00 94.12 73 PR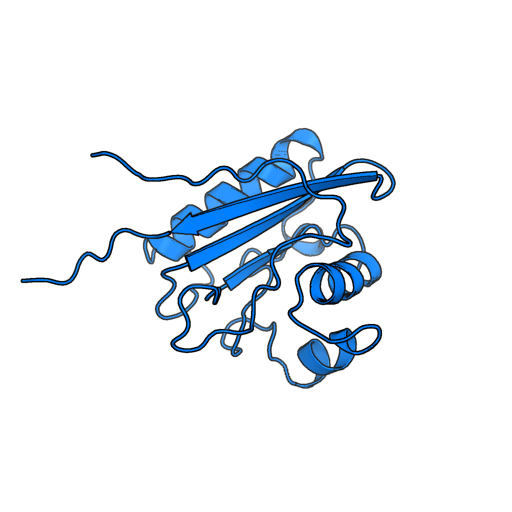O A N 1
ATOM 551 C CA . PRO A 1 73 ? -6.850 1.096 -2.063 1.00 94.12 73 PRO A CA 1
ATOM 552 C C . PRO A 1 73 ? -5.432 0.761 -1.586 1.00 94.12 73 PRO A C 1
ATOM 554 O O . PRO A 1 73 ? -5.241 0.131 -0.539 1.00 94.12 73 PRO A O 1
ATOM 557 N N . VAL A 1 74 ? -4.429 1.206 -2.346 1.00 94.69 74 VAL A N 1
ATOM 558 C CA . VAL A 1 74 ? -3.016 1.036 -1.999 1.00 94.69 74 VAL A CA 1
ATOM 559 C C . VAL A 1 74 ? -2.373 2.390 -1.744 1.00 94.69 74 VAL A C 1
ATOM 561 O O . VAL A 1 74 ? -2.575 3.346 -2.489 1.00 94.69 74 VAL A O 1
ATOM 564 N N . ASN A 1 75 ? -1.567 2.460 -0.686 1.00 96.38 75 ASN A N 1
ATOM 565 C CA . ASN A 1 75 ? -0.866 3.659 -0.244 1.00 96.38 75 ASN A CA 1
ATOM 566 C C . ASN A 1 75 ? -1.794 4.872 -0.046 1.00 96.38 75 ASN A C 1
ATOM 568 O O . ASN A 1 75 ? -1.478 5.965 -0.533 1.00 96.38 75 ASN A O 1
ATOM 572 N N . PRO A 1 76 ? -2.915 4.744 0.699 1.00 94.69 76 PRO A N 1
ATOM 573 C CA . PRO A 1 76 ? -3.811 5.871 0.964 1.00 94.69 76 PRO A CA 1
ATOM 574 C C . PRO A 1 76 ? -3.101 7.030 1.684 1.00 94.69 76 PRO A C 1
ATOM 576 O O . PRO A 1 76 ? -3.524 8.181 1.561 1.00 94.69 76 PRO A O 1
ATOM 579 N N . SER A 1 77 ? -1.970 6.781 2.358 1.00 94.69 77 SER A N 1
ATOM 580 C CA . SER A 1 77 ? -1.141 7.842 2.942 1.00 94.69 77 SER A CA 1
ATOM 581 C C . SER A 1 77 ? -0.374 8.703 1.927 1.00 94.69 77 SER A C 1
ATOM 583 O O . SER A 1 77 ? 0.245 9.699 2.307 1.00 94.69 77 SER A O 1
ATOM 585 N N . GLY A 1 78 ? -0.384 8.321 0.647 1.00 92.88 78 GLY A N 1
ATOM 586 C CA . GLY A 1 78 ? 0.430 8.896 -0.425 1.00 92.88 78 GLY A CA 1
ATOM 587 C C . GLY A 1 78 ? 1.728 8.128 -0.709 1.00 92.88 78 GLY A C 1
ATOM 588 O O . GLY A 1 78 ? 2.467 8.510 -1.619 1.00 92.88 78 GLY A O 1
ATOM 589 N N . GLY A 1 79 ? 2.016 7.068 0.052 1.00 93.75 79 GLY A N 1
ATOM 590 C CA . GLY A 1 79 ? 3.172 6.195 -0.161 1.00 93.75 79 GLY A CA 1
ATOM 591 C C . GLY A 1 79 ? 4.522 6.889 0.036 1.00 93.75 79 GLY A C 1
ATOM 592 O O . GLY A 1 79 ? 4.627 8.080 0.340 1.00 93.75 79 GLY A O 1
ATOM 593 N N . LEU A 1 80 ? 5.600 6.143 -0.166 1.00 94.50 80 LEU A N 1
ATOM 594 C CA . LEU A 1 80 ? 6.980 6.599 -0.016 1.00 94.50 80 LEU A CA 1
ATOM 595 C C . LEU A 1 80 ? 7.313 7.741 -0.984 1.00 94.50 80 LEU A C 1
ATOM 597 O O . LEU A 1 80 ? 8.147 8.592 -0.664 1.00 94.50 80 LEU A O 1
ATOM 601 N N . LYS A 1 81 ? 6.655 7.780 -2.150 1.00 91.69 81 LYS A N 1
ATOM 602 C CA . LYS A 1 81 ? 6.888 8.797 -3.185 1.00 91.69 81 LYS A CA 1
ATOM 603 C C . LYS A 1 81 ? 6.351 10.176 -2.816 1.00 91.69 81 LYS A C 1
ATOM 605 O O . LYS A 1 81 ? 7.014 11.159 -3.141 1.00 91.69 81 LYS A O 1
ATOM 610 N N . ALA A 1 82 ? 5.183 10.267 -2.173 1.00 92.81 82 ALA A N 1
ATOM 611 C CA . ALA A 1 82 ? 4.589 11.558 -1.809 1.00 92.81 82 ALA A CA 1
ATOM 612 C C . ALA A 1 82 ? 4.777 11.903 -0.324 1.00 92.81 82 ALA A C 1
ATOM 614 O O . ALA A 1 82 ? 5.170 13.025 -0.007 1.00 92.81 82 ALA A O 1
ATOM 615 N N . LYS A 1 83 ? 4.546 10.948 0.589 1.00 92.06 83 LYS A N 1
ATOM 616 C CA . LYS A 1 83 ? 4.704 11.138 2.045 1.00 92.06 83 LYS A CA 1
ATOM 617 C C . LYS A 1 83 ? 6.174 11.195 2.467 1.00 92.06 83 LYS A C 1
ATOM 619 O O . LYS A 1 83 ? 6.510 11.848 3.454 1.00 92.06 83 LYS A O 1
ATOM 624 N N . GLY A 1 84 ? 7.047 10.542 1.700 1.00 89.44 84 GLY A N 1
ATOM 625 C CA . GLY A 1 84 ? 8.491 10.497 1.912 1.00 89.44 84 GLY A CA 1
ATOM 626 C C . GLY A 1 84 ? 8.986 9.160 2.467 1.00 89.44 84 GLY A C 1
ATOM 627 O O . GLY A 1 84 ? 8.240 8.387 3.064 1.00 89.44 84 GLY A O 1
ATOM 628 N N . HIS A 1 85 ? 10.285 8.902 2.283 1.00 92.56 85 HIS A N 1
ATOM 629 C CA . HIS A 1 85 ? 10.911 7.608 2.566 1.00 92.56 85 HIS A CA 1
ATOM 630 C C . HIS A 1 85 ? 12.148 7.717 3.482 1.00 92.56 85 HIS A C 1
ATOM 632 O O . HIS A 1 85 ? 13.285 7.603 3.022 1.00 92.56 85 HIS A O 1
ATOM 638 N N . PRO A 1 86 ? 11.971 7.945 4.797 1.00 91.12 86 PRO A N 1
ATOM 639 C CA . PRO A 1 86 ? 13.033 7.730 5.778 1.00 91.12 86 PRO A CA 1
ATOM 640 C C . PRO A 1 86 ? 13.243 6.212 5.978 1.00 91.12 86 PRO A C 1
ATOM 642 O O . PRO A 1 86 ? 12.357 5.554 6.540 1.00 91.12 86 PRO A O 1
ATOM 645 N N . PRO A 1 87 ? 14.386 5.617 5.570 1.00 84.88 87 PRO A N 1
ATOM 646 C CA . PRO A 1 87 ? 14.508 4.158 5.442 1.00 84.88 87 PRO A CA 1
ATOM 647 C C . PRO A 1 87 ? 14.228 3.380 6.733 1.00 84.88 87 PRO A C 1
ATOM 649 O O . PRO A 1 87 ? 13.538 2.367 6.713 1.00 84.88 87 PRO A O 1
ATOM 652 N N . GLY A 1 88 ? 14.697 3.882 7.879 1.00 87.50 88 GLY A N 1
ATOM 653 C CA . GLY A 1 88 ? 14.472 3.235 9.177 1.00 87.50 88 GLY A CA 1
ATOM 654 C C . GLY A 1 88 ? 13.061 3.414 9.749 1.00 87.50 88 GLY A C 1
ATOM 655 O O . GLY A 1 88 ? 12.661 2.643 10.615 1.00 87.50 88 GLY A O 1
ATOM 656 N N . ALA A 1 89 ? 12.303 4.411 9.285 1.00 91.50 89 ALA A N 1
ATOM 657 C CA . ALA A 1 89 ? 10.985 4.744 9.833 1.00 91.50 89 ALA A CA 1
ATOM 658 C C . ALA A 1 89 ? 9.820 4.332 8.921 1.00 91.50 89 ALA A C 1
ATOM 660 O O . ALA A 1 89 ? 8.677 4.345 9.366 1.00 91.50 89 ALA A O 1
ATOM 661 N N . THR A 1 90 ? 10.093 3.928 7.677 1.00 93.00 90 THR A N 1
ATOM 662 C CA . THR A 1 90 ? 9.059 3.599 6.681 1.00 93.00 90 THR A CA 1
ATOM 663 C C . THR A 1 90 ? 8.127 2.484 7.149 1.00 93.00 90 THR A C 1
ATOM 665 O O . THR A 1 90 ? 6.922 2.695 7.183 1.00 93.00 90 THR A O 1
ATOM 668 N N . GLY A 1 91 ? 8.662 1.347 7.608 1.00 91.69 91 GLY A N 1
ATOM 669 C CA . GLY A 1 91 ? 7.820 0.236 8.073 1.00 91.69 91 GLY A CA 1
ATOM 670 C C . GLY A 1 91 ? 6.910 0.619 9.246 1.00 91.69 91 GLY A C 1
ATOM 671 O O . GLY A 1 91 ? 5.749 0.231 9.292 1.00 91.69 91 GLY A O 1
ATOM 672 N N . VAL A 1 92 ? 7.403 1.454 10.167 1.00 94.50 92 VAL A N 1
ATOM 673 C CA . VAL A 1 92 ? 6.585 1.970 11.277 1.00 94.50 92 VAL A CA 1
ATOM 674 C C . VAL A 1 92 ? 5.527 2.947 10.761 1.00 94.50 92 VAL A C 1
ATOM 676 O O . VAL A 1 92 ? 4.380 2.882 11.188 1.00 94.50 92 VAL A O 1
ATOM 679 N N . ALA A 1 93 ? 5.885 3.831 9.828 1.00 95.00 93 ALA A N 1
ATOM 680 C CA . ALA A 1 93 ? 4.965 4.803 9.244 1.00 95.00 93 ALA A CA 1
ATOM 681 C C . ALA A 1 93 ? 3.819 4.145 8.455 1.00 95.00 93 ALA A C 1
ATOM 683 O O . ALA A 1 93 ? 2.711 4.682 8.475 1.00 95.00 93 ALA A O 1
ATOM 684 N N . GLN A 1 94 ? 4.075 3.001 7.810 1.00 96.06 94 GLN A N 1
ATOM 685 C CA . GLN A 1 94 ? 3.047 2.166 7.180 1.00 96.06 94 GLN A CA 1
ATOM 686 C C . GLN A 1 94 ? 2.082 1.623 8.243 1.00 96.06 94 GLN A C 1
ATOM 688 O O . GLN A 1 94 ? 0.883 1.867 8.166 1.00 96.06 94 GLN A O 1
ATOM 693 N N . CYS A 1 95 ? 2.588 0.987 9.306 1.00 95.19 95 CYS A N 1
ATOM 694 C CA . CYS A 1 95 ? 1.733 0.473 10.383 1.00 95.19 95 CYS A CA 1
ATOM 695 C C . CYS A 1 95 ? 0.921 1.570 11.093 1.00 95.19 95 CYS A C 1
ATOM 697 O O . CYS A 1 95 ? -0.220 1.330 11.474 1.00 95.19 95 CYS A O 1
ATOM 699 N N . VAL A 1 96 ? 1.485 2.771 11.272 1.00 95.94 96 VAL A N 1
ATOM 700 C CA . VAL A 1 96 ? 0.772 3.917 11.867 1.00 95.94 96 VAL A CA 1
ATOM 701 C C . VAL A 1 96 ? -0.387 4.373 10.983 1.00 95.94 96 VAL A C 1
ATOM 703 O O . VAL A 1 96 ? -1.460 4.658 11.512 1.00 95.94 96 VAL A O 1
ATOM 706 N N . GLU A 1 97 ? -0.194 4.415 9.662 1.00 96.44 97 GLU A N 1
ATOM 707 C CA . GLU A 1 97 ? -1.283 4.710 8.727 1.00 96.44 97 GLU A CA 1
ATOM 708 C C . GLU A 1 97 ? -2.387 3.662 8.840 1.00 96.44 97 GLU A C 1
ATOM 710 O O . GLU A 1 97 ? -3.538 4.004 9.095 1.00 96.44 97 GLU A O 1
ATOM 715 N N . LEU A 1 98 ? -2.038 2.381 8.703 1.00 95.31 98 LEU A N 1
ATOM 716 C CA . LEU A 1 98 ? -3.021 1.300 8.729 1.00 95.31 98 LEU A CA 1
ATOM 717 C C . LEU A 1 98 ? -3.768 1.248 10.067 1.00 95.31 98 LEU A C 1
ATOM 719 O O . LEU A 1 98 ? -4.969 1.005 10.105 1.00 95.31 98 LEU A O 1
ATOM 723 N N . PHE A 1 99 ? -3.092 1.559 11.172 1.00 95.44 99 PHE A N 1
ATOM 724 C CA . PHE A 1 99 ? -3.739 1.701 12.472 1.00 95.44 99 PHE A CA 1
ATOM 725 C C . PHE A 1 99 ? -4.751 2.859 12.524 1.00 95.44 99 PHE A C 1
ATOM 727 O O . PHE A 1 99 ? -5.756 2.762 13.228 1.00 95.44 99 PHE A O 1
ATOM 734 N N . ALA A 1 100 ? -4.515 3.964 11.812 1.00 95.62 100 ALA A N 1
ATOM 735 C CA . ALA A 1 100 ? -5.504 5.032 11.671 1.00 95.62 100 ALA A CA 1
ATOM 736 C C . ALA A 1 100 ? -6.673 4.602 10.769 1.00 95.62 100 ALA A C 1
ATOM 738 O O . ALA A 1 100 ? -7.825 4.838 11.132 1.00 95.62 100 ALA A O 1
ATOM 739 N N . GLN A 1 101 ? -6.384 3.906 9.662 1.00 95.31 101 GLN A N 1
ATOM 740 C CA . GLN A 1 101 ? -7.385 3.371 8.730 1.00 95.31 101 GLN A CA 1
ATOM 741 C C . GLN A 1 101 ? -8.357 2.420 9.437 1.00 95.31 101 GLN A C 1
ATOM 743 O O . GLN A 1 101 ? -9.565 2.635 9.398 1.00 95.31 101 GLN A O 1
ATOM 748 N N . LEU A 1 102 ? -7.837 1.440 10.181 1.00 94.00 102 LEU A N 1
ATOM 749 C CA . LEU A 1 102 ? -8.636 0.462 10.934 1.00 94.00 102 LEU A CA 1
ATOM 750 C C . LEU A 1 102 ? -9.473 1.081 12.067 1.00 94.00 102 LEU A C 1
ATOM 752 O O . LEU A 1 102 ? -10.374 0.434 12.596 1.00 94.00 102 LEU A O 1
ATOM 756 N N . ARG A 1 103 ? -9.172 2.319 12.479 1.00 93.25 103 ARG A N 1
ATOM 757 C CA . ARG A 1 103 ? -9.947 3.057 13.489 1.00 93.25 103 ARG A CA 1
ATOM 758 C C . ARG A 1 103 ? -10.931 4.059 12.893 1.00 93.25 103 ARG A C 1
ATOM 760 O O . ARG A 1 103 ? -11.680 4.666 13.653 1.00 93.25 103 ARG A O 1
ATOM 767 N N . GLY A 1 104 ? -10.941 4.242 11.575 1.00 94.25 104 GLY A N 1
ATOM 768 C CA . GLY A 1 104 ? -11.773 5.265 10.943 1.00 94.25 104 GLY A CA 1
ATOM 769 C C . GLY A 1 104 ? -11.269 6.695 11.179 1.00 94.25 104 GLY A C 1
ATOM 770 O O . GLY A 1 104 ? -12.067 7.628 11.175 1.00 94.25 104 GLY A O 1
ATOM 771 N N . GLU A 1 105 ? -9.975 6.877 11.461 1.00 95.44 105 GLU A N 1
ATOM 772 C CA . GLU A 1 105 ? -9.368 8.172 11.814 1.00 95.44 105 GLU A CA 1
ATOM 773 C C . GLU A 1 105 ? -8.374 8.679 10.752 1.00 95.44 105 GLU A C 1
ATOM 775 O O . GLU A 1 105 ? -7.651 9.651 10.994 1.00 95.44 105 GLU A O 1
ATOM 780 N N . ALA A 1 106 ? -8.279 8.020 9.594 1.00 94.81 106 ALA A N 1
ATOM 781 C CA . ALA A 1 106 ? -7.324 8.399 8.561 1.00 94.81 106 ALA A CA 1
ATOM 782 C C . ALA A 1 106 ? -7.816 9.585 7.718 1.00 94.81 106 ALA A C 1
ATOM 784 O O . ALA A 1 106 ? -9.012 9.788 7.517 1.00 94.81 106 ALA A O 1
ATOM 785 N N . ALA A 1 107 ? -6.873 10.371 7.189 1.00 93.38 107 ALA A N 1
ATOM 786 C CA . ALA A 1 107 ? -7.198 11.520 6.342 1.00 93.38 107 ALA A CA 1
ATOM 787 C C . ALA A 1 107 ? -7.815 11.095 4.997 1.00 93.38 107 ALA A C 1
ATOM 789 O O . ALA A 1 107 ? -8.805 11.677 4.561 1.00 93.38 107 ALA A O 1
ATOM 790 N N . ASN A 1 108 ? -7.242 10.061 4.371 1.00 94.88 108 ASN A N 1
ATOM 791 C CA . ASN A 1 108 ? -7.764 9.412 3.168 1.00 94.88 108 ASN A CA 1
ATOM 792 C C . ASN A 1 108 ? -8.355 8.057 3.570 1.00 94.88 108 ASN A C 1
ATOM 794 O O . ASN A 1 108 ? -7.730 7.017 3.366 1.00 94.88 108 ASN A O 1
ATOM 798 N N . GLN A 1 109 ? -9.505 8.089 4.241 1.00 94.81 109 GLN A N 1
ATOM 799 C CA . GLN A 1 109 ? -10.110 6.907 4.847 1.00 94.81 109 GLN A CA 1
ATOM 800 C C . GLN A 1 109 ? -10.536 5.870 3.796 1.00 94.81 109 GLN A C 1
ATOM 802 O O . GLN A 1 109 ? -11.218 6.200 2.828 1.00 94.81 109 GLN A O 1
ATOM 807 N N . VAL A 1 110 ? -10.156 4.612 4.023 1.00 92.81 110 VAL A N 1
ATOM 808 C CA . VAL A 1 110 ? -10.670 3.442 3.305 1.00 92.81 110 VAL A CA 1
ATOM 809 C C . VAL A 1 110 ? -11.987 3.017 3.948 1.00 92.81 110 VAL A C 1
ATOM 811 O O . VAL A 1 110 ? -12.057 2.797 5.164 1.00 92.81 110 VAL A O 1
ATOM 814 N N . ASP A 1 111 ? -13.034 2.922 3.135 1.00 89.31 111 ASP A N 1
ATOM 815 C CA . ASP A 1 111 ? -14.373 2.570 3.596 1.00 89.31 111 ASP A CA 1
ATOM 816 C C . ASP A 1 111 ? -14.410 1.130 4.115 1.00 89.31 111 ASP A C 1
ATOM 818 O O . ASP A 1 111 ? -14.018 0.194 3.427 1.00 89.31 111 ASP A O 1
ATOM 822 N N . GLY A 1 112 ? -14.897 0.948 5.345 1.00 86.75 112 GLY A N 1
ATOM 823 C CA . GLY A 1 112 ? -15.110 -0.382 5.919 1.00 86.75 112 GLY A CA 1
ATOM 824 C C . GLY A 1 112 ? -13.842 -1.177 6.247 1.00 86.75 112 GLY A C 1
ATOM 825 O O . GLY A 1 112 ? -13.962 -2.371 6.493 1.00 86.75 112 GLY A O 1
ATOM 826 N N . ALA A 1 113 ? -12.664 -0.544 6.294 1.00 89.56 113 ALA A N 1
ATOM 827 C CA . ALA A 1 113 ? -11.393 -1.228 6.538 1.00 89.56 113 ALA A CA 1
ATOM 828 C C . ALA A 1 113 ? -11.392 -2.057 7.840 1.00 89.56 113 ALA A C 1
ATOM 830 O O . ALA A 1 113 ? -11.496 -1.513 8.945 1.00 89.56 113 ALA A O 1
ATOM 831 N N . ARG A 1 114 ? -11.217 -3.375 7.707 1.00 89.88 114 ARG A N 1
ATOM 832 C CA . ARG A 1 114 ? -11.122 -4.353 8.798 1.00 89.88 114 ARG A CA 1
ATOM 833 C C . ARG A 1 114 ? -9.812 -5.121 8.782 1.00 89.88 114 ARG A C 1
ATOM 835 O O . ARG A 1 114 ? -9.270 -5.364 9.854 1.00 89.88 114 ARG A O 1
ATOM 842 N N . VAL A 1 115 ? -9.304 -5.479 7.611 1.00 90.81 115 VAL A N 1
ATOM 843 C CA . VAL A 1 115 ? -8.035 -6.182 7.425 1.00 90.81 115 VAL A CA 1
ATOM 844 C C . VAL A 1 115 ? -7.134 -5.318 6.554 1.00 90.81 115 VAL A C 1
ATOM 846 O O . VAL A 1 115 ? -7.486 -4.945 5.439 1.00 90.81 115 VAL A O 1
ATOM 849 N N . ALA A 1 116 ? -5.955 -4.981 7.066 1.00 91.38 116 ALA A N 1
ATOM 850 C CA . ALA A 1 116 ? -5.003 -4.113 6.391 1.00 91.38 116 ALA A CA 1
ATOM 851 C C . ALA A 1 116 ? -3.615 -4.755 6.314 1.00 91.38 116 ALA A C 1
ATOM 853 O O . ALA A 1 116 ? -3.166 -5.400 7.264 1.00 91.38 116 ALA A O 1
ATOM 854 N N . LEU A 1 117 ? -2.911 -4.536 5.202 1.00 93.88 117 LEU A N 1
ATOM 855 C CA . LEU A 1 117 ? -1.609 -5.150 4.934 1.00 93.88 117 LEU A CA 1
ATOM 856 C C . LEU A 1 117 ? -0.507 -4.103 4.758 1.00 93.88 117 LEU A C 1
ATOM 858 O O . LEU A 1 117 ? -0.612 -3.213 3.922 1.00 93.88 117 LEU A O 1
ATOM 862 N N . ALA A 1 118 ? 0.593 -4.238 5.497 1.00 94.56 118 ALA A N 1
ATOM 863 C CA . ALA A 1 118 ? 1.827 -3.499 5.244 1.00 94.56 118 ALA A CA 1
ATOM 864 C C . ALA A 1 118 ? 2.865 -4.421 4.597 1.00 94.56 118 ALA A C 1
ATOM 866 O O . ALA A 1 118 ? 3.231 -5.442 5.177 1.00 94.56 118 ALA A O 1
ATOM 867 N N . HIS A 1 119 ? 3.378 -4.041 3.430 1.00 94.00 119 HIS A N 1
ATOM 868 C CA . HIS A 1 119 ? 4.493 -4.694 2.754 1.00 94.00 119 HIS A CA 1
ATOM 869 C C . HIS A 1 119 ? 5.698 -3.753 2.749 1.00 94.00 119 HIS A C 1
ATOM 871 O O . HIS A 1 119 ? 5.707 -2.723 2.069 1.00 94.00 119 HIS A O 1
ATOM 877 N N . ASN A 1 120 ? 6.725 -4.108 3.519 1.00 92.94 120 ASN A N 1
ATOM 878 C CA . ASN A 1 120 ? 7.942 -3.323 3.665 1.00 92.94 120 ASN A CA 1
ATOM 879 C C . ASN A 1 120 ? 9.141 -4.075 3.080 1.00 92.94 120 ASN A C 1
ATOM 881 O O . ASN A 1 120 ? 9.400 -5.217 3.456 1.00 92.94 120 ASN A O 1
ATOM 885 N N . ILE A 1 121 ? 9.910 -3.419 2.212 1.00 91.50 121 ILE A N 1
ATOM 886 C CA . ILE A 1 121 ? 11.049 -4.014 1.511 1.00 91.50 121 ILE A CA 1
ATOM 887 C C . ILE A 1 121 ? 12.352 -3.351 1.978 1.00 91.50 121 ILE A C 1
ATOM 889 O O . ILE A 1 121 ? 12.413 -2.148 2.212 1.00 91.50 121 ILE A O 1
ATOM 893 N N . GLY A 1 122 ? 13.413 -4.143 2.134 1.00 86.56 122 GLY A N 1
ATOM 894 C CA . GLY A 1 122 ? 14.732 -3.692 2.572 1.00 86.56 122 GLY A CA 1
ATOM 895 C C . GLY A 1 122 ? 15.842 -4.010 1.569 1.00 86.56 122 GLY A C 1
ATOM 896 O O . GLY A 1 122 ? 15.901 -5.098 0.987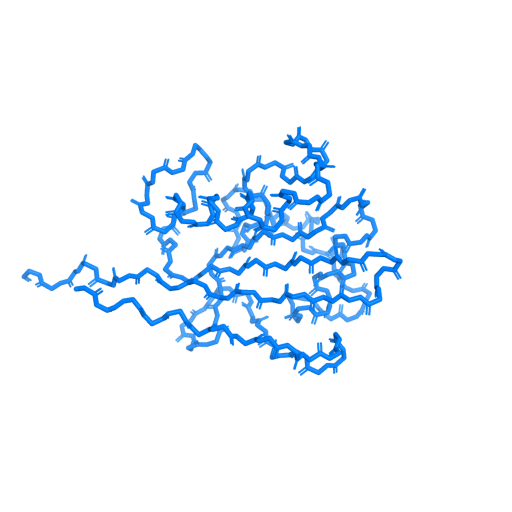 1.00 86.56 122 GLY A O 1
ATOM 897 N N . GLY A 1 123 ? 16.776 -3.066 1.419 1.00 82.44 123 GLY A N 1
ATOM 898 C CA . GLY A 1 123 ? 17.944 -3.214 0.547 1.00 82.44 123 GLY A CA 1
ATOM 899 C C . GLY A 1 123 ? 17.570 -3.262 -0.943 1.00 82.44 123 GLY A C 1
ATOM 900 O O . GLY A 1 123 ? 16.571 -2.665 -1.339 1.00 82.44 123 GLY A O 1
ATOM 901 N N . PRO A 1 124 ? 18.343 -3.964 -1.791 1.00 83.06 124 PRO A N 1
ATOM 902 C CA . PRO A 1 124 ? 18.029 -4.146 -3.208 1.00 83.06 124 PRO A CA 1
ATOM 903 C C . PRO A 1 124 ? 16.956 -5.233 -3.373 1.00 83.06 124 PRO A C 1
ATOM 905 O O . PRO A 1 124 ? 17.226 -6.289 -3.940 1.00 83.06 124 PRO A O 1
ATOM 908 N N . THR A 1 125 ? 15.784 -5.009 -2.768 1.00 83.00 125 THR A N 1
ATOM 909 C CA . THR A 1 125 ? 14.655 -5.955 -2.716 1.00 83.00 125 THR A CA 1
ATOM 910 C C . THR A 1 125 ? 15.035 -7.353 -2.205 1.00 83.00 125 THR A C 1
ATOM 912 O O . THR A 1 125 ? 14.471 -8.355 -2.631 1.00 83.00 125 THR A O 1
ATOM 915 N N . ALA A 1 126 ? 16.023 -7.434 -1.308 1.00 86.19 126 ALA A N 1
ATOM 916 C CA . ALA A 1 126 ? 16.569 -8.700 -0.808 1.00 86.19 126 ALA A CA 1
ATOM 917 C C . ALA A 1 126 ? 15.832 -9.221 0.434 1.00 86.19 126 ALA A C 1
ATOM 919 O O . ALA A 1 126 ? 15.890 -10.410 0.744 1.00 86.19 126 ALA A O 1
ATOM 920 N N . VAL A 1 127 ? 15.168 -8.323 1.160 1.00 87.44 127 VAL A N 1
ATOM 921 C CA . VAL A 1 127 ? 14.414 -8.633 2.374 1.00 87.44 127 VAL A CA 1
ATOM 922 C C . VAL A 1 127 ? 13.033 -8.015 2.241 1.00 87.44 127 VAL A C 1
ATOM 924 O O . VAL A 1 127 ? 12.912 -6.879 1.790 1.00 87.44 127 VAL A O 1
ATOM 927 N N . SER A 1 128 ? 12.009 -8.749 2.656 1.00 89.00 128 SER A N 1
ATOM 928 C CA . SER A 1 128 ? 10.648 -8.243 2.776 1.00 89.00 128 SER A CA 1
ATOM 929 C C . SER A 1 128 ? 10.055 -8.659 4.120 1.00 89.00 128 SER A C 1
ATOM 931 O O . SER A 1 128 ? 10.373 -9.726 4.652 1.00 89.00 128 SER A O 1
ATOM 933 N N . ALA A 1 129 ? 9.221 -7.788 4.677 1.00 90.19 129 ALA A N 1
ATOM 934 C CA . ALA A 1 129 ? 8.358 -8.068 5.808 1.00 90.19 129 ALA A CA 1
ATOM 935 C C . ALA A 1 129 ? 6.921 -7.705 5.424 1.00 90.19 129 ALA A C 1
ATOM 937 O O . ALA A 1 129 ? 6.659 -6.587 4.976 1.00 90.19 129 ALA A O 1
ATOM 938 N N . VAL A 1 130 ? 6.003 -8.645 5.633 1.00 90.38 130 VAL A N 1
ATOM 939 C CA . VAL A 1 130 ? 4.564 -8.433 5.479 1.00 90.38 130 VAL A CA 1
ATOM 940 C C . VAL A 1 130 ? 3.943 -8.443 6.869 1.00 90.38 130 VAL A C 1
ATOM 942 O O . VAL A 1 130 ? 4.237 -9.316 7.681 1.00 90.38 130 VAL A O 1
ATOM 945 N N . THR A 1 131 ? 3.125 -7.442 7.169 1.00 90.44 131 THR A N 1
ATOM 946 C CA . THR A 1 131 ? 2.379 -7.343 8.428 1.00 90.44 131 THR A CA 1
ATOM 947 C C . THR A 1 131 ? 0.902 -7.237 8.105 1.00 90.44 131 THR A C 1
ATOM 949 O O . THR A 1 131 ? 0.520 -6.380 7.315 1.00 90.44 131 THR A O 1
ATOM 952 N N . ILE A 1 132 ? 0.086 -8.081 8.732 1.00 90.25 132 ILE A N 1
ATOM 953 C CA . ILE A 1 132 ? -1.371 -8.018 8.631 1.00 90.25 132 ILE A CA 1
ATOM 954 C C . ILE A 1 132 ? -1.900 -7.483 9.956 1.00 90.25 132 ILE A C 1
ATOM 956 O O . ILE A 1 132 ? -1.513 -7.946 11.033 1.00 90.25 132 ILE A O 1
ATOM 960 N N . LEU A 1 133 ? -2.751 -6.472 9.863 1.00 89.88 133 LEU A N 1
ATOM 961 C CA . LEU A 1 133 ? -3.412 -5.835 10.986 1.00 89.88 133 LEU A CA 1
ATOM 962 C C . LEU A 1 133 ? -4.913 -6.024 10.809 1.00 89.88 133 LEU A C 1
ATOM 964 O O . LEU A 1 133 ? -5.468 -5.634 9.787 1.00 89.88 133 LEU A O 1
ATOM 968 N N . GLU A 1 134 ? -5.566 -6.593 11.814 1.00 90.19 134 GLU A N 1
ATOM 969 C CA . GLU A 1 134 ? -7.021 -6.722 11.844 1.00 90.19 134 GLU A CA 1
ATOM 970 C C . GLU A 1 134 ? -7.600 -5.764 12.891 1.00 90.19 134 GLU A C 1
ATOM 972 O O . GLU A 1 134 ? -7.090 -5.659 14.009 1.00 90.19 134 GLU A O 1
ATOM 977 N N . GLY A 1 135 ? -8.646 -5.026 12.533 1.00 85.12 135 GLY A N 1
ATOM 978 C CA . GLY A 1 135 ? -9.438 -4.221 13.451 1.00 85.12 135 GLY A CA 1
ATOM 979 C C . GLY A 1 135 ? -10.415 -5.097 14.235 1.00 85.12 135 GLY A C 1
ATOM 980 O O . GLY A 1 135 ? -11.111 -5.937 13.675 1.00 85.12 135 GLY A O 1
ATOM 981 N N . SER A 1 136 ? -10.515 -4.876 15.547 1.00 70.44 136 SER A N 1
ATOM 982 C CA . SER A 1 136 ? -11.564 -5.493 16.367 1.00 70.44 136 SER A CA 1
ATOM 983 C C . SER A 1 136 ? -12.935 -5.107 15.815 1.00 70.44 136 SER A C 1
ATOM 985 O O . SER A 1 136 ? -13.260 -3.920 15.789 1.00 70.44 136 SER A O 1
AT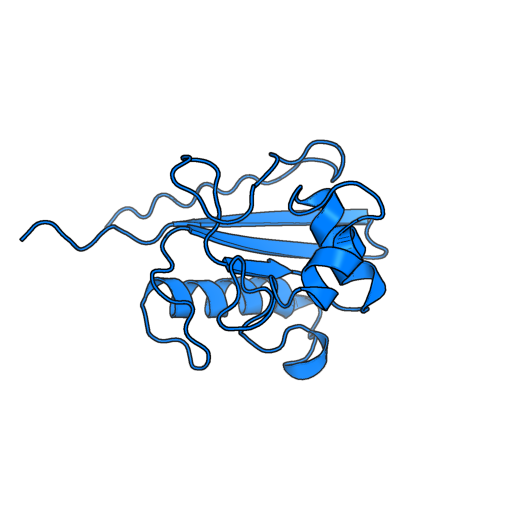OM 987 N N . ALA A 1 137 ? -13.755 -6.092 15.441 1.00 55.41 137 ALA A N 1
ATOM 988 C CA . ALA A 1 137 ? -15.155 -5.886 15.093 1.00 55.41 137 ALA A CA 1
ATOM 989 C C . ALA A 1 137 ? -15.918 -5.276 16.285 1.00 55.41 137 ALA A C 1
ATOM 991 O O . ALA A 1 137 ? -16.462 -5.982 17.130 1.00 55.41 137 ALA A O 1
ATOM 992 N N . ASN A 1 138 ? -15.965 -3.949 16.380 1.00 47.25 138 ASN A N 1
ATOM 993 C CA . ASN A 1 138 ? -16.878 -3.267 17.289 1.00 47.25 138 ASN A CA 1
ATOM 994 C C . ASN A 1 138 ? -18.238 -3.161 16.594 1.00 47.25 138 ASN A C 1
ATOM 996 O O . ASN A 1 138 ? -18.511 -2.195 15.887 1.00 47.25 138 ASN A O 1
ATOM 1000 N N . GLY A 1 139 ? -19.074 -4.185 16.781 1.00 41.50 139 GLY A N 1
ATOM 1001 C CA . GLY A 1 139 ? -20.395 -4.250 16.158 1.00 41.50 139 GLY A CA 1
ATOM 1002 C C . GLY A 1 139 ? -21.256 -5.437 16.589 1.00 41.50 139 GLY A C 1
ATOM 1003 O O . GLY A 1 139 ? -21.798 -6.127 15.737 1.00 41.50 139 GLY A O 1
ATOM 1004 N N . ALA A 1 140 ? -21.396 -5.673 17.893 1.00 33.62 140 ALA A N 1
ATOM 1005 C CA . ALA A 1 140 ? -22.556 -6.375 18.446 1.00 33.62 140 ALA A CA 1
ATOM 1006 C C . ALA A 1 140 ? -23.041 -5.581 19.666 1.00 33.62 140 ALA A C 1
ATOM 1008 O O . ALA A 1 140 ? -22.645 -5.845 20.803 1.00 33.62 140 ALA A O 1
ATOM 1009 N N . GLY A 1 141 ? -23.803 -4.525 19.378 1.00 34.00 141 GLY A N 1
ATOM 1010 C CA . GLY A 1 141 ? -24.783 -3.969 20.310 1.00 34.00 141 GLY A CA 1
ATOM 1011 C C . GLY A 1 141 ? -26.102 -4.714 20.180 1.00 34.00 141 GLY A C 1
ATOM 1012 O O . GLY A 1 141 ? -26.345 -5.269 19.084 1.00 34.00 141 GLY A O 1
#

Secondary structure (DSSP, 8-state):
------------TTTS--PPBSSSSTT-BSEEEE--SSHHHHHHHHHHTTSS-TT-THHHHHTTTTSTTSSS-B-TT-HHHHT---TTTHHHHHHHHHHHHTTT--TTPPTT--EEEEEEEETTTTEEEEEEEE-------

Organism: NCBI:txid39691

InterPro domains:
  IPR016039 Thiolase-like [G3DSA:3.40.47.10] (20-135)
  IPR016039 Thiolase-like [SSF53901] (20-123)
  IPR055140 Thiolase, C-terminal domain 2 [PF22691] (22-134)

Sequence (141 aa):
MPYLASIGTYLPCWGAPRHRVAGDDEDDVDGAEVHDFFTGSELISYEDLGFAERFGAYKLVEAEVTSVGGALPVNPSGGLKAKGHPPGATGVAQCVELFAQLRGEAANQVDGARVALAHNIGGPTAVSAVTILEGSANGAG